Protein AF-A0A1I1VJD4-F1 (afdb_monomer)

Secondary structure (DSSP, 8-state):
----S-EEEE-SS-EEEE-S--TT-PPPP-S--S-SS--SHHHHHHHHHHTT-BTTSTT--GGG-SS-SSB-SHHHHHHHHHH----HHHHHHHHHHHHHHHHTT-

Mean predicted aligned error: 11.39 Å

Solvent-accessible surface area (backbone atoms only — not comparable to full-atom values): 6513 Å² total; per-residue (Å²): 132,90,87,87,92,70,56,73,53,78,78,88,83,54,79,43,82,49,88,72,75,52,103,78,59,57,58,76,53,46,46,44,65,80,66,79,83,59,46,42,72,67,20,53,53,53,45,60,68,22,52,77,27,32,74,92,41,89,60,45,49,52,37,52,27,60,79,66,81,49,56,22,43,72,72,19,52,54,47,41,59,71,68,34,70,52,58,71,73,59,42,53,52,52,54,50,50,55,56,56,61,59,66,70,76,114

InterPro domains:
  IPR036439 Dockerin domain superfamily [G3DSA:1.10.1330.10] (35-90)
  IPR036439 Dockerin domain superfamily [SSF63446] (34-82)

Sequence (106 aa):
MHWNDGWQVYLGTTWYEVTGTDPGTDPAPTADLDGNGQVNGKDAIEFLRTFGTKRGQLHYNPKADFDADGVIWKPDLIAFVKAGHFGAGLNAVLQKAIAEIDQCAG

Nearest PDB structures (foldseek):
  4u3s-assembly1_B  TM=7.449E-01  e=1.823E-02  Acetivibrio cellulolyticus
  4wi0-assembly1_B  TM=7.552E-01  e=2.366E-02  Acetivibrio cellulolyticus
  4fl4-assembly4_L  TM=7.961E-01  e=2.321E-01  Acetivibrio thermocellus
  6kge-assembly2_B  TM=6.146E-01  e=1.675E-01  Clostridium acetobutylicum ATCC 824
  5g5d-assembly2_B  TM=7.581E-01  e=5.787E-01  Acetivibrio thermocellus ATCC 27405

Structure (mmCIF, N/CA/C/O backbone):
data_AF-A0A1I1VJD4-F1
#
_entry.id   AF-A0A1I1VJD4-F1
#
loop_
_atom_site.group_PDB
_atom_site.id
_atom_site.type_symbol
_atom_site.label_atom_id
_atom_site.label_alt_id
_atom_site.label_comp_id
_atom_site.label_asym_id
_atom_site.label_entity_id
_atom_site.label_seq_id
_atom_site.pdbx_PDB_ins_code
_atom_site.Cartn_x
_atom_site.Cartn_y
_atom_site.Cartn_z
_atom_site.occupancy
_atom_site.B_iso_or_equiv
_atom_site.auth_seq_id
_atom_site.auth_comp_id
_atom_site.auth_asym_id
_atom_site.auth_atom_id
_atom_site.pdbx_PDB_model_num
ATOM 1 N N . MET A 1 1 ? -6.691 -33.148 16.460 1.00 31.92 1 MET A N 1
ATOM 2 C CA . MET A 1 1 ? -5.225 -32.958 16.426 1.00 31.92 1 MET A CA 1
ATOM 3 C C . MET A 1 1 ? -4.908 -32.269 15.111 1.00 31.92 1 MET A C 1
ATOM 5 O O . MET A 1 1 ? -5.326 -32.804 14.102 1.00 31.92 1 MET A O 1
ATOM 9 N N . HIS A 1 2 ? -4.301 -31.080 15.203 1.00 33.56 2 HIS A N 1
ATOM 10 C CA . HIS A 1 2 ? -3.830 -30.146 14.161 1.00 33.56 2 HIS A CA 1
ATOM 11 C C . HIS A 1 2 ? -4.695 -29.915 12.903 1.00 33.56 2 HIS A C 1
ATOM 13 O O . HIS A 1 2 ? -4.995 -30.811 12.124 1.00 33.56 2 HIS A O 1
ATOM 19 N N . TRP A 1 3 ? -5.072 -28.644 12.784 1.00 57.62 3 TRP A N 1
ATOM 20 C CA . TRP A 1 3 ? -5.886 -27.978 11.775 1.00 57.62 3 TRP A CA 1
ATOM 21 C C . TRP A 1 3 ? -5.040 -27.577 10.569 1.00 57.62 3 TRP A C 1
ATOM 23 O O . TRP A 1 3 ? -3.864 -27.316 10.783 1.00 57.62 3 TRP A O 1
ATOM 33 N N . ASN A 1 4 ? -5.654 -27.498 9.379 1.00 41.78 4 ASN A N 1
ATOM 34 C CA . ASN A 1 4 ? -5.232 -26.647 8.258 1.00 41.78 4 ASN A CA 1
ATOM 35 C C . ASN A 1 4 ? -6.429 -26.405 7.291 1.00 41.78 4 ASN A C 1
ATOM 37 O O . ASN A 1 4 ? -6.801 -27.271 6.503 1.00 41.78 4 ASN A O 1
ATOM 41 N N . ASP A 1 5 ? -7.031 -25.218 7.432 1.00 45.12 5 ASP A N 1
ATOM 42 C CA . ASP A 1 5 ? -7.311 -24.259 6.343 1.00 45.12 5 ASP A CA 1
ATOM 43 C C . ASP A 1 5 ? -8.523 -24.415 5.401 1.00 45.12 5 ASP A C 1
ATOM 45 O O . ASP A 1 5 ? -8.436 -24.065 4.224 1.00 45.12 5 ASP A O 1
ATOM 49 N N . GLY A 1 6 ? -9.706 -24.812 5.885 1.00 48.47 6 GLY A N 1
ATOM 50 C CA . GLY A 1 6 ? -10.915 -24.626 5.066 1.00 48.47 6 GLY A CA 1
ATOM 51 C C . GLY A 1 6 ? -12.254 -24.846 5.763 1.00 48.47 6 GLY A C 1
ATOM 52 O O . GLY A 1 6 ? -12.427 -25.797 6.524 1.00 48.47 6 GLY A O 1
ATOM 53 N N . TRP A 1 7 ? -13.229 -23.980 5.461 1.00 59.75 7 TRP A N 1
ATOM 54 C CA . TRP A 1 7 ? -14.637 -24.195 5.802 1.00 59.75 7 TRP A CA 1
ATOM 55 C C . TRP A 1 7 ? -15.272 -25.152 4.783 1.00 59.75 7 TRP A C 1
ATOM 57 O O . TRP A 1 7 ? -15.157 -24.955 3.573 1.00 59.75 7 TRP A O 1
ATOM 67 N N . GLN A 1 8 ? -15.961 -26.189 5.263 1.00 56.06 8 GLN A N 1
ATOM 68 C CA . GLN A 1 8 ? -16.714 -27.124 4.423 1.00 56.06 8 GLN A CA 1
ATOM 69 C C . GLN A 1 8 ? -18.214 -26.899 4.620 1.00 56.06 8 GLN A C 1
ATOM 71 O O . GLN A 1 8 ? -18.699 -26.885 5.752 1.00 56.06 8 GLN A O 1
ATOM 76 N N . VAL A 1 9 ? -18.957 -26.750 3.522 1.00 57.88 9 VAL A N 1
ATOM 77 C CA . VAL A 1 9 ? -20.427 -26.684 3.548 1.00 57.88 9 VAL A CA 1
ATOM 78 C C . VAL A 1 9 ? -21.003 -27.937 2.894 1.00 57.88 9 VAL A C 1
ATOM 80 O O . VAL A 1 9 ? -20.566 -28.353 1.820 1.00 57.88 9 VAL A O 1
ATOM 83 N N . TYR A 1 10 ? -22.000 -28.532 3.552 1.00 53.84 10 TYR A N 1
ATOM 84 C CA . TYR A 1 10 ? -22.703 -29.722 3.084 1.00 53.84 10 TYR A CA 1
ATOM 85 C C . TYR A 1 10 ? -24.061 -29.346 2.489 1.00 53.84 10 TYR A C 1
ATOM 87 O O . TYR A 1 10 ? -24.959 -28.916 3.211 1.00 53.84 10 TYR A O 1
ATOM 95 N N . LEU A 1 11 ? -24.228 -29.543 1.178 1.00 59.06 11 LEU A N 1
ATOM 96 C CA . LEU A 1 11 ? -25.500 -29.328 0.468 1.00 59.06 11 LEU A CA 1
ATOM 97 C C . LEU A 1 11 ? -26.175 -30.659 0.095 1.00 59.06 11 LEU A C 1
ATOM 99 O O . LEU A 1 11 ? -26.735 -30.817 -0.986 1.00 59.06 11 LEU A O 1
ATOM 103 N N . GLY A 1 12 ? -26.103 -31.645 0.990 1.00 58.97 12 GLY A N 1
ATOM 104 C CA . GLY A 1 12 ? -26.858 -32.897 0.894 1.00 58.97 12 GLY A CA 1
ATOM 105 C C . GLY A 1 12 ? -26.173 -34.036 0.131 1.00 58.97 12 GLY A C 1
ATOM 106 O O . GLY A 1 12 ? -26.216 -35.164 0.605 1.00 58.97 12 GLY A O 1
ATOM 107 N N . THR A 1 13 ? -25.514 -33.800 -1.007 1.00 53.22 13 THR A N 1
ATOM 108 C CA . THR A 1 13 ? -24.887 -34.901 -1.784 1.00 53.22 13 THR A CA 1
ATOM 109 C C . THR A 1 13 ? -23.388 -34.767 -1.998 1.00 53.22 13 THR A C 1
ATOM 111 O O . THR A 1 13 ? -22.732 -35.757 -2.313 1.00 53.22 13 THR A O 1
ATOM 114 N N . THR A 1 14 ? -22.824 -33.579 -1.810 1.00 54.56 14 THR A N 1
ATOM 115 C CA . THR A 1 14 ? -21.401 -33.317 -2.038 1.00 54.56 14 THR A CA 1
ATOM 116 C C . THR A 1 14 ? -20.870 -32.307 -1.033 1.00 54.56 14 THR A C 1
ATOM 118 O O . THR A 1 14 ? -21.576 -31.385 -0.617 1.00 54.56 14 THR A O 1
ATOM 121 N N . TRP A 1 15 ? -19.612 -32.504 -0.651 1.00 51.91 15 TRP A N 1
ATOM 122 C CA . TRP A 1 15 ? -18.831 -31.543 0.114 1.00 51.91 15 TRP A CA 1
ATOM 123 C C . TRP A 1 15 ? -18.173 -30.570 -0.854 1.00 51.91 15 TRP A C 1
ATOM 125 O O . TRP A 1 15 ? -17.567 -30.997 -1.836 1.00 51.91 15 TRP A O 1
ATOM 135 N N . TYR A 1 16 ? -18.306 -29.277 -0.577 1.00 54.12 16 TYR A N 1
ATOM 136 C CA . TYR A 1 16 ? -17.591 -28.235 -1.301 1.00 54.12 16 TYR A CA 1
ATOM 137 C C . TYR A 1 16 ? -16.480 -27.701 -0.404 1.00 54.12 16 TYR A C 1
ATOM 139 O O . TYR A 1 16 ? -16.734 -27.330 0.746 1.00 54.12 16 TYR A O 1
ATOM 147 N N . GLU A 1 17 ? -15.261 -27.659 -0.933 1.00 49.59 17 GLU A N 1
ATOM 148 C CA . GLU A 1 17 ? -14.192 -26.869 -0.336 1.00 49.59 17 GLU A CA 1
ATOM 149 C C . GLU A 1 17 ? -14.513 -25.397 -0.599 1.00 49.59 17 GLU A C 1
ATOM 151 O O . GLU A 1 17 ? -14.502 -24.939 -1.743 1.00 49.59 17 GLU A O 1
ATOM 156 N N . VAL A 1 18 ? -14.862 -24.655 0.456 1.00 51.81 18 VAL A N 1
ATOM 157 C CA . VAL A 1 18 ? -15.045 -23.206 0.362 1.00 51.81 18 VAL A CA 1
ATOM 158 C C . VAL A 1 18 ? -13.664 -22.575 0.457 1.00 51.81 18 VAL A C 1
ATOM 160 O O . VAL A 1 18 ? -13.242 -22.090 1.505 1.00 51.81 18 VAL A O 1
ATOM 163 N N . THR A 1 19 ? -12.922 -22.603 -0.646 1.00 50.19 19 THR A N 1
ATOM 164 C CA . THR A 1 19 ? -11.701 -21.809 -0.763 1.00 50.19 19 THR A CA 1
ATOM 165 C C . THR A 1 19 ? -12.102 -20.357 -1.019 1.00 50.19 19 THR A C 1
ATOM 167 O O . THR A 1 19 ? -12.229 -19.935 -2.167 1.00 50.19 19 THR A O 1
ATOM 170 N N . GLY A 1 20 ? -12.332 -19.597 0.053 1.00 46.00 20 GLY A N 1
ATOM 171 C CA . GLY A 1 20 ? -12.187 -18.140 -0.010 1.00 46.00 20 GLY A CA 1
ATOM 172 C C . GLY A 1 20 ? -13.433 -17.275 0.147 1.00 46.00 20 GLY A C 1
ATOM 173 O O . GLY A 1 20 ? -13.546 -16.283 -0.560 1.00 46.00 20 GLY A O 1
ATOM 174 N N . THR A 1 21 ? -14.313 -17.562 1.105 1.00 47.00 21 THR A N 1
ATOM 175 C CA . THR A 1 21 ? -15.124 -16.485 1.702 1.00 47.00 21 THR A CA 1
ATOM 176 C C . THR A 1 21 ? -15.250 -16.699 3.205 1.00 47.00 21 THR A C 1
ATOM 178 O O . THR A 1 21 ? -16.298 -17.105 3.709 1.00 47.00 21 THR A O 1
ATOM 181 N N . ASP A 1 22 ? -14.152 -16.454 3.919 1.00 50.81 22 ASP A N 1
ATOM 182 C CA . ASP A 1 22 ? -14.252 -15.982 5.298 1.00 50.81 22 ASP A CA 1
ATOM 183 C C . ASP A 1 22 ? -14.900 -14.583 5.210 1.00 50.81 22 ASP A C 1
ATOM 185 O O . ASP A 1 22 ? -14.536 -13.812 4.317 1.00 50.81 22 ASP A O 1
ATOM 189 N N . PRO A 1 23 ? -15.841 -14.186 6.079 1.00 47.16 23 PRO A N 1
ATOM 190 C CA . PRO A 1 23 ? -16.191 -12.771 6.231 1.00 47.16 23 PRO A CA 1
ATOM 191 C C . PRO A 1 23 ? -14.978 -11.848 6.523 1.00 47.16 23 PRO A C 1
ATOM 193 O O . PRO A 1 23 ? -15.162 -10.633 6.574 1.00 47.16 23 PRO A O 1
ATOM 196 N N . GLY A 1 24 ? -13.762 -12.399 6.677 1.00 50.28 24 GLY A N 1
ATOM 197 C CA . GLY A 1 24 ? -12.464 -11.715 6.665 1.00 50.28 24 GLY A CA 1
ATOM 198 C C . GLY A 1 24 ? -11.470 -12.069 5.535 1.00 50.28 24 GLY A C 1
ATOM 199 O O . GLY A 1 24 ? -10.305 -11.705 5.670 1.00 50.28 24 GLY A O 1
ATOM 200 N N . THR A 1 25 ? -11.844 -12.750 4.438 1.00 53.25 25 THR A N 1
ATOM 201 C CA . THR A 1 25 ? -10.921 -12.977 3.295 1.00 53.25 25 THR A CA 1
ATOM 202 C C . THR A 1 25 ? -10.899 -11.769 2.373 1.00 53.25 25 THR A C 1
ATOM 204 O O . THR A 1 25 ? -11.461 -11.764 1.276 1.00 53.25 25 THR A O 1
ATOM 207 N N . ASP A 1 26 ? -10.245 -10.733 2.867 1.00 57.38 26 ASP A N 1
ATOM 208 C CA . ASP A 1 26 ? -9.759 -9.623 2.075 1.00 57.38 26 ASP A CA 1
ATOM 209 C C . ASP A 1 26 ? -8.876 -10.164 0.922 1.00 57.38 26 ASP A C 1
ATOM 211 O O . ASP A 1 26 ? -8.114 -11.117 1.124 1.00 57.38 26 ASP A O 1
ATOM 215 N N . PRO A 1 27 ? -9.019 -9.659 -0.323 1.00 64.50 27 PRO A N 1
ATOM 216 C CA . PRO A 1 27 ? -8.176 -10.083 -1.438 1.00 64.50 27 PRO A CA 1
ATOM 217 C C . PRO A 1 27 ? -6.701 -9.951 -1.061 1.00 64.50 27 PRO A C 1
ATOM 219 O O . PRO A 1 27 ? -6.320 -8.954 -0.453 1.00 64.50 27 PRO A O 1
ATOM 222 N N . ALA A 1 28 ? -5.886 -10.938 -1.456 1.00 71.38 28 ALA A N 1
ATOM 223 C CA . ALA A 1 28 ? -4.456 -10.926 -1.168 1.00 71.38 28 ALA A CA 1
ATOM 224 C C . ALA A 1 28 ? -3.847 -9.566 -1.557 1.00 71.38 28 ALA A C 1
ATOM 226 O O . ALA A 1 28 ? -4.128 -9.077 -2.664 1.00 71.38 28 ALA A O 1
ATOM 227 N N . PRO A 1 29 ? -3.049 -8.949 -0.669 1.00 77.25 29 PRO A N 1
ATOM 228 C CA . PRO A 1 29 ? -2.498 -7.633 -0.925 1.00 77.25 29 PRO A CA 1
ATOM 229 C C . PRO A 1 29 ? -1.646 -7.649 -2.191 1.00 77.25 29 PRO A C 1
ATOM 231 O O . PRO A 1 29 ? -0.928 -8.609 -2.484 1.00 77.25 29 PRO A O 1
ATOM 234 N N . THR A 1 30 ? -1.761 -6.583 -2.976 1.00 84.94 30 THR A N 1
ATOM 235 C CA . THR A 1 30 ? -1.095 -6.453 -4.274 1.00 84.94 30 THR A CA 1
ATOM 236 C C . THR A 1 30 ? -0.585 -5.034 -4.451 1.00 84.94 30 THR A C 1
ATOM 238 O O . THR A 1 30 ? -1.241 -4.074 -4.058 1.00 84.94 30 THR A O 1
ATOM 241 N N . ALA A 1 31 ? 0.590 -4.893 -5.062 1.00 87.06 31 ALA A N 1
ATOM 242 C CA . ALA A 1 31 ? 1.120 -3.582 -5.423 1.00 87.06 31 ALA A CA 1
ATOM 243 C C . ALA A 1 31 ? 0.475 -3.012 -6.704 1.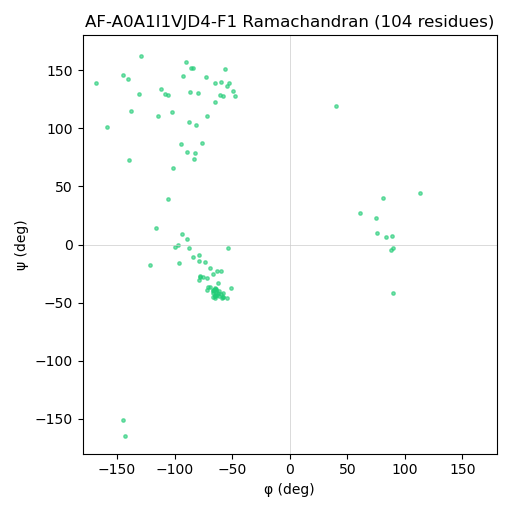00 87.06 31 ALA A C 1
ATOM 245 O O . ALA A 1 31 ? 0.618 -1.823 -6.958 1.00 87.06 31 ALA A O 1
ATOM 246 N N . ASP A 1 32 ? -0.234 -3.839 -7.485 1.00 89.06 32 ASP A N 1
ATOM 247 C CA . ASP A 1 32 ? -1.107 -3.424 -8.597 1.00 89.06 32 ASP A CA 1
ATOM 248 C C . ASP A 1 32 ? -2.515 -3.162 -8.042 1.00 89.06 32 ASP A C 1
ATOM 250 O O . ASP A 1 32 ? -3.391 -4.035 -8.040 1.00 89.06 32 ASP A O 1
ATOM 254 N N . LEU A 1 33 ? -2.684 -1.987 -7.441 1.00 89.19 33 LEU A N 1
ATOM 255 C CA . LEU A 1 33 ? -3.893 -1.603 -6.720 1.00 89.19 33 LEU A CA 1
ATOM 256 C C . LEU A 1 33 ? -5.008 -1.169 -7.666 1.00 89.19 33 LEU A C 1
ATOM 258 O O . LEU A 1 33 ? -6.181 -1.392 -7.347 1.00 89.19 33 LEU A O 1
ATOM 262 N N . ASP A 1 34 ? -4.662 -0.590 -8.819 1.00 88.25 34 ASP A N 1
ATOM 263 C CA . ASP A 1 34 ? -5.647 -0.209 -9.834 1.00 88.25 34 ASP A CA 1
ATOM 264 C C . ASP A 1 34 ? -6.037 -1.378 -10.768 1.00 88.25 34 ASP A C 1
ATOM 266 O O . ASP A 1 34 ? -7.048 -1.295 -11.471 1.00 88.25 34 ASP A O 1
ATOM 270 N N . GLY A 1 35 ? -5.303 -2.497 -10.704 1.00 87.88 35 GLY A N 1
ATOM 271 C CA . GLY A 1 35 ? -5.602 -3.748 -11.400 1.00 87.88 35 GLY A CA 1
ATOM 272 C C . GLY A 1 35 ? -5.290 -3.705 -12.894 1.00 87.88 35 GLY A C 1
ATOM 273 O O . GLY A 1 35 ? -5.901 -4.451 -13.666 1.00 87.88 35 GLY A O 1
ATOM 274 N N . ASN A 1 36 ? -4.398 -2.811 -13.322 1.00 87.00 36 ASN A N 1
ATOM 275 C CA . ASN A 1 36 ? -4.044 -2.631 -14.728 1.00 87.00 36 ASN A CA 1
ATOM 276 C C . ASN A 1 36 ? -2.909 -3.569 -15.198 1.00 87.00 36 ASN A C 1
ATOM 278 O O . ASN A 1 36 ? -2.561 -3.565 -16.384 1.00 87.00 36 ASN A O 1
ATOM 282 N N . GLY A 1 37 ? -2.340 -4.374 -14.295 1.00 86.5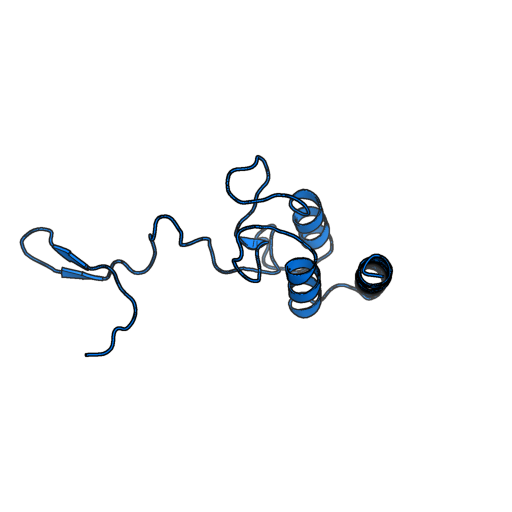0 37 GLY A N 1
ATOM 283 C CA . GLY A 1 37 ? -1.235 -5.293 -14.563 1.00 86.50 37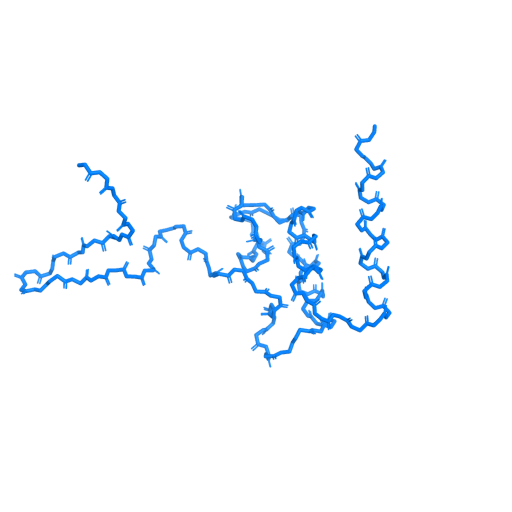 GLY A CA 1
ATOM 284 C C . GLY A 1 37 ? 0.155 -4.652 -14.505 1.00 86.50 37 GLY A C 1
ATOM 285 O O . GLY A 1 37 ? 1.140 -5.307 -14.855 1.00 86.50 37 GLY A O 1
ATOM 286 N N . GLN A 1 38 ? 0.269 -3.386 -14.102 1.00 86.44 38 GLN A N 1
ATOM 287 C CA . GLN A 1 38 ? 1.524 -2.649 -13.975 1.00 86.44 38 GLN A CA 1
ATOM 288 C C . GLN A 1 38 ? 1.588 -1.962 -12.620 1.00 86.44 38 GLN A C 1
ATOM 290 O O . GLN A 1 38 ? 0.721 -1.166 -12.301 1.00 86.44 38 GLN A O 1
ATOM 295 N N . VAL A 1 39 ? 2.692 -2.154 -11.900 1.00 86.62 39 VAL A N 1
ATOM 296 C CA . VAL A 1 39 ? 2.951 -1.411 -10.664 1.00 86.62 39 VAL A CA 1
ATOM 297 C C . VAL A 1 39 ? 3.655 -0.098 -10.992 1.00 86.62 39 VAL A C 1
ATOM 299 O O . VAL A 1 39 ? 4.837 -0.084 -11.345 1.00 86.62 39 VAL A O 1
ATOM 302 N N . ASN A 1 40 ? 2.933 1.016 -10.918 1.00 85.62 40 ASN A N 1
ATOM 303 C CA . ASN A 1 40 ? 3.437 2.341 -11.257 1.00 85.62 40 ASN A CA 1
ATOM 304 C C . ASN A 1 40 ? 2.884 3.448 -10.333 1.00 85.62 40 ASN A C 1
ATOM 306 O O . ASN A 1 40 ? 2.398 3.213 -9.230 1.00 85.62 40 ASN A O 1
ATOM 310 N N . GLY A 1 41 ? 3.036 4.710 -10.746 1.00 85.19 41 GLY A N 1
ATOM 311 C CA . GLY A 1 41 ? 2.600 5.856 -9.946 1.00 85.19 41 GLY A CA 1
ATOM 312 C C . GLY A 1 41 ? 1.091 5.922 -9.696 1.00 85.19 41 GLY A C 1
ATOM 313 O O . GLY A 1 41 ? 0.683 6.544 -8.719 1.00 85.19 41 GLY A O 1
ATOM 314 N N . LYS A 1 42 ? 0.262 5.285 -10.530 1.00 89.75 42 LYS A N 1
ATOM 315 C CA . LYS A 1 42 ? -1.184 5.188 -10.300 1.00 89.75 42 LYS A CA 1
ATOM 316 C C . LYS A 1 42 ? -1.498 4.340 -9.075 1.00 89.75 42 LYS A C 1
ATOM 318 O O . LYS A 1 42 ? -2.302 4.775 -8.258 1.00 89.75 42 LYS A O 1
ATOM 323 N N . ASP A 1 43 ? -0.795 3.227 -8.891 1.00 90.81 43 ASP A N 1
ATOM 324 C CA . ASP A 1 43 ? -0.937 2.397 -7.695 1.00 90.81 43 ASP A CA 1
ATOM 325 C C . ASP A 1 43 ? -0.502 3.146 -6.447 1.00 90.81 43 ASP A C 1
ATOM 327 O O . ASP A 1 43 ? -1.157 3.068 -5.417 1.00 90.81 43 ASP A O 1
ATOM 331 N N . ALA A 1 44 ? 0.563 3.948 -6.539 1.00 88.81 44 ALA A N 1
ATOM 332 C CA . ALA A 1 44 ? 0.989 4.772 -5.412 1.00 88.81 44 ALA A CA 1
ATOM 333 C C . ALA A 1 44 ? -0.055 5.840 -5.047 1.00 88.81 44 ALA A C 1
ATOM 335 O O . ALA A 1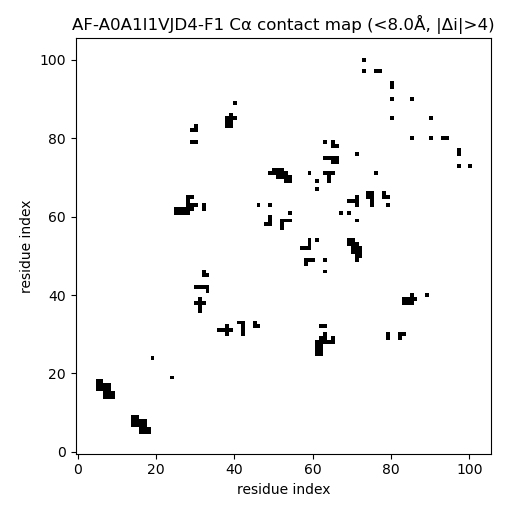 44 ? -0.278 6.100 -3.867 1.00 88.81 44 ALA A O 1
ATOM 336 N N . ILE A 1 45 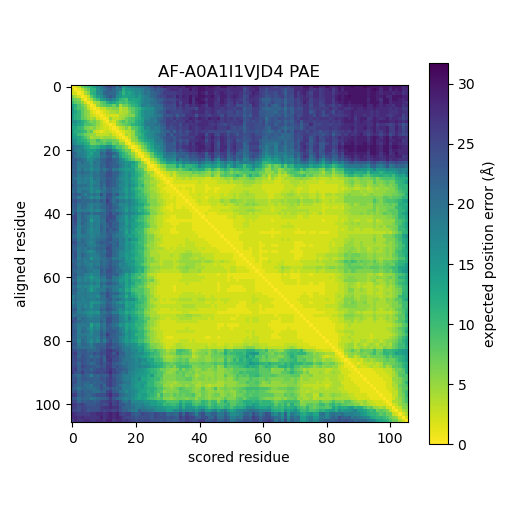? -0.726 6.446 -6.034 1.00 89.69 45 ILE A N 1
ATOM 337 C CA . ILE A 1 45 ? -1.846 7.363 -5.774 1.00 89.69 45 ILE A CA 1
ATOM 338 C C . ILE A 1 45 ? -3.003 6.615 -5.109 1.00 89.69 45 ILE A C 1
ATOM 340 O O . ILE A 1 45 ? -3.604 7.146 -4.177 1.00 89.69 45 ILE A O 1
ATOM 344 N N . GLU A 1 46 ? -3.307 5.400 -5.565 1.00 91.69 46 GLU A N 1
ATOM 345 C CA . GLU A 1 46 ? -4.378 4.589 -4.990 1.00 91.69 46 GLU A CA 1
ATOM 346 C C . GLU A 1 46 ? -4.065 4.186 -3.545 1.00 91.69 46 GLU A C 1
ATOM 348 O O . GLU A 1 46 ? -4.901 4.381 -2.667 1.00 91.69 46 GLU A O 1
ATOM 353 N N . PHE A 1 47 ? -2.829 3.772 -3.261 1.00 91.75 47 PHE A N 1
ATOM 354 C CA . PHE A 1 47 ? -2.357 3.497 -1.905 1.00 91.75 47 PHE A CA 1
ATOM 355 C C . PHE A 1 47 ? -2.483 4.726 -0.989 1.00 91.75 47 PHE A C 1
ATOM 357 O O . PHE A 1 47 ? -2.973 4.643 0.135 1.00 91.75 47 PHE A O 1
ATOM 364 N N . LEU A 1 48 ? -2.086 5.910 -1.465 1.00 90.38 48 LEU A N 1
ATOM 365 C CA . LEU A 1 48 ? -2.156 7.142 -0.670 1.00 90.38 48 LEU A CA 1
ATOM 366 C C . LEU A 1 48 ? -3.592 7.588 -0.363 1.00 90.38 48 LEU A C 1
ATOM 368 O O . LEU A 1 48 ? -3.808 8.277 0.631 1.00 90.38 48 LEU A O 1
ATOM 372 N N . ARG A 1 49 ? -4.577 7.207 -1.186 1.00 91.38 49 ARG A N 1
ATOM 373 C CA . ARG A 1 49 ? -5.999 7.481 -0.913 1.00 91.38 49 ARG A CA 1
ATOM 374 C C . ARG A 1 49 ? -6.550 6.632 0.225 1.00 91.38 49 ARG A C 1
ATOM 376 O O . ARG A 1 49 ? -7.485 7.063 0.896 1.00 91.38 49 ARG A O 1
ATOM 383 N N . THR A 1 50 ? -5.993 5.441 0.412 1.00 93.06 50 THR A N 1
ATOM 384 C CA . THR A 1 50 ? -6.426 4.473 1.422 1.00 93.06 50 THR A CA 1
ATOM 385 C C . THR A 1 50 ? -5.577 4.580 2.692 1.00 93.06 50 THR A C 1
ATOM 387 O O . THR A 1 50 ? -5.985 4.099 3.747 1.00 93.06 50 THR A O 1
ATOM 390 N N . PHE A 1 51 ? -4.416 5.236 2.623 1.00 91.56 51 PHE A N 1
ATOM 391 C CA . PHE A 1 51 ? -3.526 5.455 3.759 1.00 91.56 51 PHE A CA 1
ATOM 392 C C . PHE A 1 51 ? -4.228 6.197 4.900 1.00 91.56 51 PHE A C 1
ATOM 394 O O . PHE A 1 51 ? -4.818 7.262 4.713 1.00 91.56 51 PHE A O 1
ATOM 401 N N . GLY A 1 52 ? -4.161 5.638 6.104 1.00 91.75 52 GLY A N 1
ATOM 402 C CA . GLY A 1 52 ? -4.859 6.161 7.272 1.00 91.75 52 GLY A CA 1
ATOM 403 C C . GLY A 1 52 ? -6.266 5.628 7.488 1.00 91.75 52 GLY A C 1
ATOM 404 O O . GLY A 1 52 ? -6.885 5.969 8.499 1.00 91.75 52 GLY A O 1
ATOM 405 N N . THR A 1 53 ? -6.773 4.794 6.581 1.00 94.38 53 THR A N 1
ATOM 406 C CA . THR A 1 53 ? -8.078 4.154 6.748 1.00 94.38 53 THR A CA 1
ATOM 407 C C . THR A 1 53 ? -7.960 2.807 7.459 1.00 94.38 53 THR A C 1
ATOM 409 O O . THR A 1 53 ? -6.911 2.168 7.463 1.00 94.38 53 THR A O 1
ATOM 412 N N . LYS A 1 54 ? -9.060 2.365 8.069 1.00 93.19 54 LYS A N 1
ATOM 413 C CA . LYS A 1 54 ? -9.190 1.049 8.710 1.00 93.19 54 LYS A CA 1
ATOM 414 C C . LYS A 1 54 ? -10.441 0.320 8.244 1.00 93.19 54 LYS A C 1
ATOM 416 O O . LYS A 1 54 ? -11.385 0.957 7.766 1.00 93.19 54 LYS A O 1
ATOM 421 N N . ARG A 1 55 ? -10.486 -0.996 8.455 1.00 86.94 55 ARG A N 1
ATOM 422 C CA . ARG A 1 55 ? -11.612 -1.858 8.079 1.00 86.94 55 ARG A CA 1
ATOM 423 C C . ARG A 1 55 ? -12.950 -1.249 8.518 1.00 86.94 55 ARG A C 1
ATOM 425 O O . ARG A 1 55 ? -13.137 -0.853 9.670 1.00 86.94 55 ARG A O 1
ATOM 432 N N . GLY A 1 56 ? -13.879 -1.151 7.567 1.00 87.06 56 GLY A N 1
ATOM 433 C CA . GLY A 1 56 ? -15.200 -0.543 7.756 1.00 87.06 56 GLY A CA 1
ATOM 434 C C . GLY A 1 56 ? -15.275 0.970 7.509 1.00 87.06 56 GLY A C 1
ATOM 435 O O . GLY A 1 56 ? -16.372 1.525 7.543 1.00 87.06 56 GLY A O 1
ATOM 436 N N . GLN A 1 57 ? -14.157 1.653 7.241 1.00 88.44 57 GLN A N 1
ATOM 437 C CA . GLN A 1 57 ? -14.174 3.054 6.815 1.00 88.44 57 GLN A CA 1
ATOM 438 C C . GLN A 1 57 ? -14.352 3.198 5.304 1.00 88.44 57 GLN A C 1
ATOM 440 O O . GLN A 1 57 ? -13.935 2.355 4.509 1.00 88.44 57 GLN A O 1
ATOM 445 N N . LEU A 1 58 ? -14.952 4.322 4.910 1.00 84.62 58 LEU A N 1
ATOM 446 C CA . LEU A 1 58 ? -15.016 4.735 3.516 1.00 84.62 58 LEU A CA 1
ATOM 447 C C . LEU A 1 58 ? -13.584 4.912 2.983 1.00 84.62 58 LEU A C 1
ATOM 449 O O . LEU A 1 58 ? -12.787 5.610 3.606 1.00 84.62 58 LEU A O 1
ATOM 453 N N . HIS A 1 59 ? -13.294 4.283 1.842 1.00 86.75 59 HIS A N 1
ATOM 454 C CA . HIS A 1 59 ? -11.969 4.191 1.207 1.00 86.75 59 HIS A CA 1
ATOM 455 C C . HIS A 1 59 ? -10.973 3.209 1.839 1.00 86.75 59 HIS A C 1
ATOM 457 O O . HIS A 1 59 ? -9.822 3.189 1.417 1.00 86.75 59 HIS A O 1
ATOM 463 N N . TYR A 1 60 ? -11.387 2.353 2.777 1.00 90.12 60 TYR A N 1
ATOM 464 C CA . TYR A 1 60 ? -10.569 1.184 3.096 1.00 90.12 60 TYR A CA 1
ATOM 465 C C . TYR A 1 60 ? -10.511 0.251 1.884 1.00 90.12 60 TYR A C 1
ATOM 467 O O . TYR A 1 60 ? -11.549 -0.183 1.378 1.00 90.12 60 TYR A O 1
ATOM 475 N N . ASN A 1 61 ? -9.295 -0.036 1.418 1.00 89.31 61 ASN A N 1
ATOM 476 C CA . ASN A 1 61 ? -9.047 -1.013 0.369 1.00 89.31 61 ASN A CA 1
ATOM 477 C C . ASN A 1 61 ? -8.244 -2.175 0.956 1.00 89.31 61 ASN A C 1
ATOM 479 O O . ASN A 1 61 ? -7.054 -2.005 1.218 1.0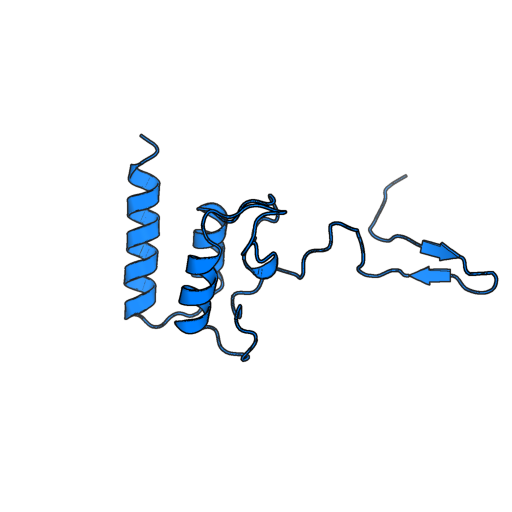0 89.31 61 ASN A O 1
ATOM 483 N N . PRO A 1 62 ? -8.844 -3.360 1.098 1.00 89.31 62 PRO A N 1
ATOM 484 C CA . PRO A 1 62 ? -8.148 -4.506 1.667 1.00 89.31 62 PRO A CA 1
ATOM 485 C C . PRO A 1 62 ? -6.894 -4.938 0.899 1.00 89.31 62 PRO A C 1
ATOM 487 O O . PRO A 1 62 ? -5.991 -5.527 1.473 1.00 89.31 62 PRO A O 1
ATOM 490 N N . LYS A 1 63 ? -6.780 -4.594 -0.389 1.00 89.31 63 LYS A N 1
ATOM 491 C CA . LYS A 1 63 ? -5.569 -4.880 -1.175 1.00 89.31 63 LYS A CA 1
ATOM 492 C C . LYS A 1 63 ? -4.350 -4.059 -0.743 1.00 89.31 63 LYS A C 1
ATOM 494 O O . LYS A 1 6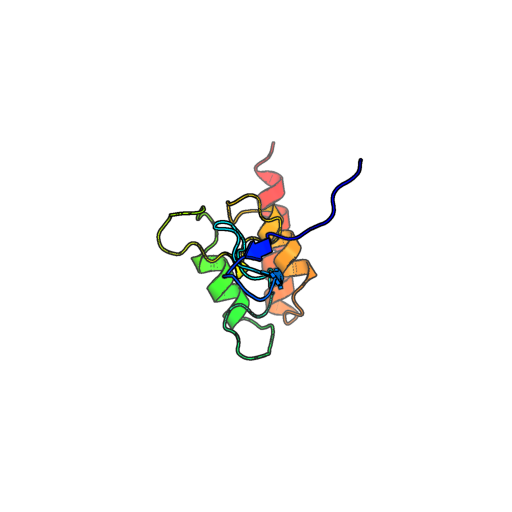3 ? -3.231 -4.415 -1.103 1.00 89.31 63 LYS A O 1
ATOM 499 N N . ALA A 1 64 ? -4.582 -2.939 -0.059 1.00 90.69 64 ALA A N 1
ATOM 500 C CA . ALA A 1 64 ? -3.551 -2.038 0.442 1.00 90.69 64 ALA A CA 1
ATOM 501 C C . ALA A 1 64 ? -3.203 -2.301 1.919 1.00 90.69 64 ALA A C 1
ATOM 503 O O . ALA A 1 64 ? -2.328 -1.624 2.445 1.00 90.69 64 ALA A O 1
ATOM 504 N N . ASP A 1 65 ? -3.864 -3.269 2.557 1.00 92.31 65 ASP A N 1
ATOM 505 C CA . ASP A 1 65 ? -3.575 -3.773 3.902 1.00 92.31 65 ASP A CA 1
ATOM 506 C C . ASP A 1 65 ? -2.658 -5.003 3.764 1.00 92.31 65 ASP A C 1
ATOM 508 O O . ASP A 1 65 ? -3.099 -6.136 3.563 1.00 92.31 65 ASP A O 1
ATOM 512 N N . PHE A 1 66 ? -1.354 -4.745 3.702 1.00 87.00 66 PHE A N 1
ATOM 513 C CA . PHE A 1 66 ? -0.325 -5.725 3.365 1.00 87.00 66 PHE A CA 1
ATOM 514 C C . PHE A 1 66 ? 0.018 -6.665 4.518 1.00 87.00 66 PHE A C 1
ATOM 516 O O . PHE A 1 66 ? 0.480 -7.778 4.250 1.00 87.00 66 PHE A O 1
ATOM 523 N N . ASP A 1 67 ? -0.161 -6.237 5.767 1.00 87.00 67 ASP A N 1
ATOM 524 C CA . ASP A 1 67 ? 0.027 -7.097 6.940 1.00 87.00 67 ASP A CA 1
ATOM 525 C C . ASP A 1 67 ? -1.288 -7.662 7.508 1.00 87.00 67 ASP A C 1
ATOM 527 O O . ASP A 1 67 ? -1.248 -8.530 8.387 1.00 87.00 67 ASP A O 1
ATOM 531 N N . ALA A 1 68 ? -2.424 -7.275 6.915 1.00 87.81 68 ALA A N 1
ATOM 532 C CA . ALA A 1 68 ? -3.773 -7.727 7.237 1.00 87.81 68 ALA A CA 1
ATOM 533 C C . ALA A 1 68 ? -4.202 -7.403 8.681 1.00 87.81 68 ALA A C 1
ATOM 535 O O . ALA A 1 68 ? -5.044 -8.111 9.254 1.00 87.81 68 ALA A O 1
ATOM 536 N N . ASP A 1 69 ? -3.648 -6.341 9.278 1.00 86.12 69 ASP A N 1
ATOM 537 C CA . ASP A 1 69 ? -3.982 -5.905 10.638 1.00 86.12 69 ASP A CA 1
ATOM 538 C C . ASP A 1 69 ? -5.312 -5.123 10.718 1.00 86.12 69 ASP A C 1
ATOM 540 O O . ASP A 1 69 ? -5.860 -4.894 11.807 1.00 86.12 69 ASP A O 1
ATOM 544 N N . GLY A 1 70 ? -5.893 -4.787 9.561 1.00 88.94 70 GLY A N 1
ATOM 545 C CA . GLY A 1 70 ? -7.139 -4.042 9.432 1.00 88.94 70 GLY A CA 1
ATOM 546 C C . GLY A 1 70 ? -6.954 -2.524 9.386 1.00 88.94 70 GLY A C 1
ATOM 547 O O . GLY A 1 70 ? -7.965 -1.810 9.437 1.00 88.94 70 GLY A O 1
ATOM 548 N N . VAL A 1 71 ? -5.724 -2.010 9.318 1.00 92.12 71 VAL A N 1
ATOM 549 C CA . VAL A 1 71 ? -5.366 -0.588 9.332 1.00 92.12 71 VAL A CA 1
ATOM 550 C C . VAL A 1 71 ? -4.265 -0.310 8.311 1.00 92.12 71 VAL A C 1
ATOM 552 O O . VAL A 1 71 ? -3.118 -0.672 8.493 1.00 92.12 71 VAL A O 1
ATOM 555 N N . ILE A 1 72 ? -4.569 0.483 7.286 1.00 92.31 72 ILE A N 1
ATOM 556 C CA . ILE A 1 72 ? -3.582 0.825 6.256 1.00 92.31 72 ILE A CA 1
ATOM 557 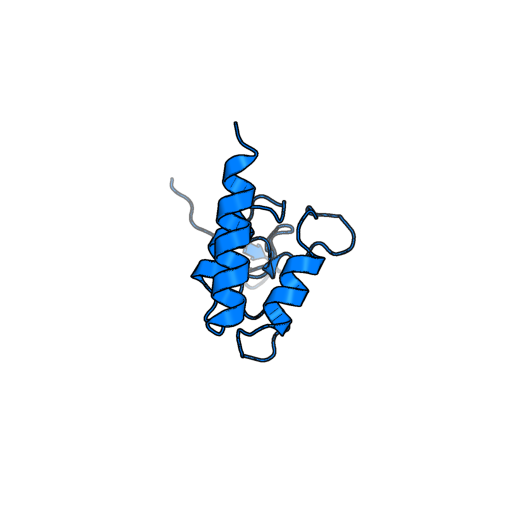C C . ILE A 1 72 ? -2.690 1.956 6.774 1.00 92.31 72 ILE A C 1
ATOM 559 O O . ILE A 1 72 ? -3.099 3.124 6.796 1.00 92.31 72 ILE A O 1
ATOM 563 N N . TRP A 1 73 ? -1.471 1.630 7.199 1.00 92.06 73 TRP A N 1
ATOM 564 C CA . TRP A 1 73 ? -0.532 2.581 7.792 1.00 92.06 73 TRP A CA 1
ATOM 565 C C . TRP A 1 73 ? 0.933 2.276 7.414 1.00 92.06 73 TRP A C 1
ATOM 567 O O . TRP A 1 73 ? 1.255 1.837 6.311 1.00 92.06 73 TRP A O 1
ATOM 577 N N . LYS A 1 74 ? 1.876 2.632 8.295 1.00 90.31 74 LYS A N 1
ATOM 578 C CA . LYS A 1 74 ? 3.328 2.547 8.057 1.00 90.31 74 LYS A CA 1
ATOM 579 C C . LYS A 1 74 ? 3.807 1.149 7.634 1.00 90.31 74 LYS A C 1
ATOM 581 O O . LYS A 1 74 ? 4.611 1.105 6.698 1.00 90.31 74 LYS A O 1
ATOM 586 N N . PRO A 1 75 ? 3.392 0.044 8.290 1.00 90.62 75 PRO A N 1
ATOM 587 C CA . PRO A 1 75 ? 3.832 -1.292 7.889 1.00 90.62 75 PRO A CA 1
ATOM 588 C C . PRO A 1 75 ? 3.459 -1.591 6.435 1.00 90.62 75 PRO A C 1
ATOM 590 O O . PRO A 1 75 ? 4.311 -2.038 5.661 1.00 90.62 75 PRO A O 1
ATOM 593 N N . ASP A 1 76 ? 2.247 -1.209 6.033 1.00 91.62 76 ASP A N 1
ATOM 594 C CA . ASP A 1 76 ? 1.747 -1.391 4.674 1.00 91.62 76 ASP A CA 1
ATOM 595 C C . ASP A 1 76 ? 2.499 -0.552 3.662 1.00 91.62 76 ASP A C 1
ATOM 597 O O . ASP A 1 76 ? 2.828 -1.042 2.589 1.00 91.62 76 ASP A O 1
ATOM 601 N N . LEU A 1 77 ? 2.841 0.695 4.001 1.00 89.94 77 LEU A N 1
ATOM 602 C CA . LEU A 1 77 ? 3.621 1.551 3.106 1.00 89.94 77 LEU A CA 1
ATOM 603 C C . LEU A 1 77 ? 4.999 0.943 2.833 1.00 89.94 77 LEU A C 1
ATOM 605 O O . LEU A 1 77 ? 5.468 0.944 1.695 1.00 89.94 77 LEU A O 1
ATOM 609 N N . ILE A 1 78 ? 5.650 0.398 3.861 1.00 88.56 78 ILE A N 1
ATOM 610 C CA . ILE A 1 78 ? 6.945 -0.272 3.708 1.00 88.56 78 ILE A CA 1
ATOM 611 C C . ILE A 1 78 ? 6.791 -1.527 2.843 1.00 88.56 78 ILE A C 1
ATOM 613 O O . ILE A 1 78 ? 7.623 -1.768 1.964 1.00 88.56 78 ILE A O 1
ATOM 617 N N . ALA A 1 79 ? 5.752 -2.328 3.079 1.00 89.00 79 ALA A N 1
ATOM 618 C CA . ALA A 1 79 ? 5.477 -3.532 2.302 1.00 89.00 79 ALA A CA 1
ATOM 619 C C . ALA A 1 79 ? 5.147 -3.206 0.836 1.00 89.00 79 ALA A C 1
ATOM 621 O O . ALA A 1 79 ? 5.738 -3.800 -0.064 1.00 89.00 79 ALA A O 1
ATOM 622 N N . PHE A 1 80 ? 4.311 -2.198 0.591 1.00 89.38 80 PHE A N 1
ATOM 623 C CA . PHE A 1 80 ? 3.958 -1.685 -0.729 1.00 89.38 80 PHE A CA 1
ATOM 624 C C . PHE A 1 80 ? 5.193 -1.207 -1.50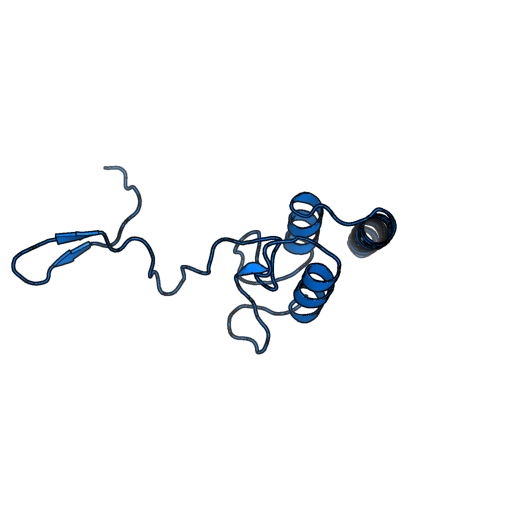0 1.00 89.38 80 PHE A C 1
ATOM 626 O O . PHE A 1 80 ? 5.392 -1.588 -2.653 1.00 89.38 80 PHE A O 1
ATOM 633 N N . VAL A 1 81 ? 6.082 -0.443 -0.854 1.00 87.25 81 VAL A N 1
ATOM 634 C CA . VAL A 1 81 ? 7.342 0.019 -1.463 1.00 87.25 81 VAL A CA 1
ATOM 635 C C . VAL A 1 81 ? 8.282 -1.140 -1.789 1.00 87.25 81 VAL A C 1
ATOM 637 O O . VAL A 1 81 ? 8.943 -1.107 -2.823 1.00 87.25 81 VAL A O 1
ATOM 640 N N . LYS A 1 82 ? 8.343 -2.171 -0.939 1.00 84.81 82 LYS A N 1
ATOM 641 C CA . LYS A 1 82 ? 9.145 -3.379 -1.200 1.00 84.81 82 LYS A CA 1
ATOM 642 C C . LYS A 1 82 ? 8.564 -4.243 -2.318 1.00 84.81 82 LYS A C 1
ATOM 644 O O . LYS A 1 82 ? 9.329 -4.849 -3.062 1.00 84.81 82 LYS A O 1
ATOM 649 N N . ALA A 1 83 ? 7.240 -4.331 -2.405 1.00 83.00 83 ALA A N 1
ATOM 650 C CA . ALA A 1 83 ? 6.539 -5.128 -3.403 1.00 83.00 83 ALA A CA 1
ATOM 651 C C . ALA A 1 83 ? 6.496 -4.440 -4.776 1.00 83.00 83 ALA A C 1
ATOM 653 O O . ALA A 1 83 ? 6.429 -5.114 -5.803 1.00 83.00 83 ALA A O 1
ATOM 654 N N . GLY A 1 84 ? 6.525 -3.106 -4.809 1.00 77.62 84 GLY A N 1
ATOM 655 C CA . GLY A 1 84 ? 6.405 -2.341 -6.040 1.00 77.62 84 GLY A CA 1
ATOM 656 C C . GLY A 1 84 ? 7.730 -1.982 -6.706 1.00 77.62 84 GLY A C 1
ATOM 657 O O . GLY A 1 84 ? 8.735 -1.679 -6.071 1.00 77.62 84 GLY A O 1
ATOM 658 N N . HIS A 1 85 ? 7.719 -1.978 -8.038 1.00 73.75 85 HIS A N 1
ATOM 659 C CA . HIS A 1 85 ? 8.860 -1.600 -8.873 1.00 73.75 85 HIS A CA 1
ATOM 660 C C . HIS A 1 85 ? 8.667 -0.170 -9.391 1.00 73.75 85 HIS A C 1
ATOM 662 O O . HIS A 1 85 ? 8.473 0.073 -10.582 1.00 73.75 85 HIS A O 1
ATOM 668 N N . PHE A 1 86 ? 8.681 0.796 -8.473 1.00 78.69 86 PHE A N 1
ATOM 669 C CA . PHE A 1 86 ? 8.460 2.198 -8.816 1.00 78.69 86 PHE A CA 1
ATOM 670 C C . PHE A 1 86 ? 9.663 2.796 -9.555 1.00 78.69 86 PHE A C 1
ATOM 672 O O . PHE A 1 86 ? 10.821 2.514 -9.243 1.00 78.69 86 PHE A O 1
ATOM 679 N N . GLY A 1 87 ? 9.395 3.688 -10.513 1.00 74.62 87 GLY A N 1
ATOM 680 C CA . GLY A 1 87 ? 10.446 4.473 -11.162 1.00 74.62 87 GLY A CA 1
ATOM 681 C C . GLY A 1 87 ? 11.278 5.265 -10.143 1.00 74.62 87 GLY A C 1
ATOM 682 O O . GLY A 1 87 ? 10.770 5.674 -9.097 1.00 74.62 87 GLY A O 1
ATOM 683 N N . ALA A 1 88 ? 12.552 5.516 -10.463 1.00 75.81 88 ALA A N 1
ATOM 684 C CA . ALA A 1 88 ? 13.544 6.064 -9.527 1.00 75.81 88 ALA A CA 1
ATOM 685 C C . ALA A 1 88 ? 13.092 7.341 -8.788 1.00 75.81 88 ALA A C 1
ATOM 687 O O . ALA A 1 88 ? 13.367 7.489 -7.600 1.00 75.81 88 ALA A O 1
ATOM 688 N N . GLY A 1 89 ? 12.363 8.237 -9.464 1.00 78.69 89 GLY A N 1
ATOM 689 C CA . GLY A 1 89 ? 11.836 9.458 -8.849 1.00 78.69 89 GLY A CA 1
ATOM 690 C C . GLY A 1 89 ? 10.800 9.185 -7.755 1.00 78.69 89 GLY A C 1
ATOM 691 O O . GLY A 1 89 ? 10.895 9.741 -6.665 1.00 78.69 89 GLY A O 1
ATOM 692 N N . LEU A 1 90 ? 9.842 8.293 -8.016 1.00 77.06 90 LEU A N 1
ATOM 693 C CA . LEU A 1 90 ? 8.805 7.939 -7.047 1.00 77.06 90 LEU A CA 1
ATOM 694 C C . LEU A 1 90 ? 9.375 7.097 -5.901 1.00 77.06 90 LEU A C 1
ATOM 696 O O . LEU A 1 90 ? 9.042 7.344 -4.746 1.00 77.06 90 LEU A O 1
ATOM 700 N N . ASN A 1 91 ? 10.293 6.173 -6.198 1.00 81.50 91 ASN A N 1
ATOM 701 C CA . ASN A 1 91 ? 10.966 5.394 -5.162 1.00 81.50 91 ASN A CA 1
ATOM 702 C C . ASN A 1 91 ? 11.731 6.305 -4.184 1.00 81.50 91 ASN A C 1
ATOM 704 O O . ASN A 1 91 ? 11.617 6.140 -2.976 1.00 81.50 91 ASN A O 1
ATOM 708 N N . ALA A 1 92 ? 12.438 7.329 -4.676 1.00 83.62 92 ALA A N 1
ATOM 709 C CA . ALA A 1 92 ? 13.132 8.288 -3.812 1.00 83.62 92 ALA A CA 1
ATOM 710 C C . ALA A 1 92 ? 12.177 9.064 -2.885 1.00 83.62 92 ALA A C 1
ATOM 712 O O . ALA A 1 92 ? 12.493 9.277 -1.714 1.00 83.62 92 ALA A O 1
ATOM 713 N N . VAL A 1 93 ? 11.001 9.459 -3.384 1.00 83.06 93 VAL A N 1
ATOM 714 C CA . VAL A 1 93 ? 9.980 10.149 -2.578 1.00 83.06 93 VAL A CA 1
ATOM 715 C C . VAL A 1 93 ? 9.402 9.224 -1.506 1.00 83.06 93 VAL A C 1
ATOM 717 O O . VAL A 1 93 ? 9.309 9.627 -0.349 1.00 83.06 93 VAL A O 1
ATOM 720 N N . LEU A 1 94 ? 9.062 7.981 -1.859 1.00 81.94 94 LEU A N 1
ATOM 721 C CA . LEU A 1 94 ? 8.492 7.013 -0.917 1.00 81.94 94 LEU A CA 1
ATOM 722 C C . LEU A 1 94 ? 9.505 6.596 0.160 1.00 81.94 94 LEU A C 1
ATOM 724 O O . LEU A 1 94 ? 9.155 6.525 1.334 1.00 81.94 94 LEU A O 1
ATOM 728 N N . GLN A 1 95 ? 10.776 6.413 -0.205 1.00 82.75 95 GLN A N 1
ATOM 729 C CA . GLN A 1 95 ? 11.851 6.133 0.755 1.00 82.75 95 GLN A CA 1
ATOM 730 C C . GLN A 1 95 ? 12.084 7.304 1.717 1.00 82.75 95 GLN A C 1
ATOM 732 O O . GLN A 1 95 ? 12.271 7.096 2.915 1.00 82.75 95 GLN A O 1
ATOM 737 N N . LYS A 1 96 ? 12.015 8.548 1.223 1.00 84.69 96 LYS A N 1
ATOM 738 C CA . LYS A 1 96 ? 12.073 9.743 2.077 1.00 84.69 96 LYS A CA 1
ATOM 739 C C . LYS A 1 96 ? 10.885 9.802 3.038 1.00 84.69 96 LYS A C 1
ATOM 741 O O . LYS A 1 96 ? 11.087 10.068 4.217 1.00 84.69 96 LYS A O 1
ATOM 746 N N . ALA A 1 97 ? 9.676 9.504 2.560 1.00 80.00 97 ALA A N 1
ATOM 747 C CA . ALA A 1 97 ? 8.484 9.457 3.402 1.00 80.00 97 ALA A CA 1
ATOM 748 C C . ALA A 1 97 ? 8.602 8.392 4.504 1.00 80.00 97 ALA A C 1
ATOM 750 O O . ALA A 1 97 ? 8.313 8.694 5.657 1.00 80.00 97 ALA A O 1
ATOM 751 N N . ILE A 1 98 ? 9.092 7.187 4.183 1.00 80.88 98 ILE A N 1
ATOM 752 C CA . ILE A 1 98 ? 9.365 6.132 5.176 1.00 80.88 98 ILE A CA 1
ATOM 753 C C . ILE A 1 98 ? 10.359 6.625 6.239 1.00 80.88 98 ILE A C 1
ATOM 755 O O . ILE A 1 98 ? 10.118 6.441 7.429 1.00 80.88 98 ILE A O 1
ATOM 759 N N . ALA A 1 99 ? 11.441 7.296 5.831 1.00 82.31 99 ALA A N 1
ATOM 760 C CA . ALA A 1 99 ? 12.442 7.824 6.759 1.00 82.31 99 ALA A CA 1
ATOM 761 C C . ALA A 1 99 ? 11.897 8.938 7.676 1.00 82.31 99 ALA A C 1
ATOM 763 O O . ALA A 1 99 ? 12.233 8.981 8.857 1.00 82.31 99 ALA A O 1
ATOM 764 N N . GLU A 1 100 ? 11.050 9.832 7.161 1.00 77.25 100 GLU A N 1
ATOM 765 C CA . GLU A 1 100 ? 10.407 10.895 7.955 1.00 77.25 100 GLU A CA 1
ATOM 766 C C . GLU A 1 100 ? 9.369 10.335 8.934 1.00 77.25 100 GLU A C 1
ATOM 768 O O . GLU A 1 100 ? 9.245 10.790 10.069 1.00 77.25 100 GLU A O 1
ATOM 773 N N . ILE A 1 101 ? 8.654 9.298 8.513 1.00 69.19 101 ILE A N 1
ATOM 774 C CA . ILE A 1 101 ? 7.677 8.574 9.321 1.00 69.19 101 ILE A CA 1
ATOM 775 C C . ILE A 1 101 ? 8.319 7.902 10.548 1.00 69.19 101 ILE A C 1
ATOM 777 O O . ILE A 1 101 ? 7.661 7.790 11.592 1.00 69.19 101 ILE A O 1
ATOM 781 N N . ASP A 1 102 ? 9.568 7.452 10.433 1.00 66.75 102 ASP A N 1
ATOM 782 C CA . ASP A 1 102 ? 10.333 6.824 11.518 1.00 66.75 102 ASP A CA 1
ATOM 783 C C . ASP A 1 102 ? 10.827 7.862 12.547 1.00 66.75 102 ASP A C 1
ATOM 785 O O . ASP A 1 102 ? 10.917 7.583 13.741 1.00 66.75 102 ASP A O 1
ATOM 789 N N . GLN A 1 103 ? 11.049 9.109 12.117 1.00 60.31 103 GLN A N 1
ATOM 790 C CA . GLN A 1 103 ? 11.505 10.209 12.981 1.00 60.31 103 GLN A CA 1
ATOM 791 C C . GLN A 1 103 ? 10.421 10.760 13.922 1.00 60.31 103 GLN A C 1
ATOM 793 O O . GLN A 1 103 ? 10.748 11.438 14.892 1.00 60.31 103 GLN A O 1
ATOM 798 N N . CYS A 1 104 ? 9.141 10.454 13.688 1.00 50.06 104 CYS A N 1
ATOM 799 C CA . CYS A 1 104 ? 8.039 10.820 14.589 1.00 50.06 104 CYS A CA 1
ATOM 800 C C . CYS A 1 104 ? 7.741 9.773 15.681 1.00 50.06 104 CYS A C 1
ATOM 802 O O . CYS A 1 104 ? 6.754 9.925 16.396 1.00 50.06 104 CYS A O 1
ATOM 804 N N . ALA A 1 105 ? 8.533 8.701 15.794 1.00 51.56 105 ALA A N 1
ATOM 805 C CA . ALA A 1 105 ? 8.388 7.690 16.849 1.00 51.56 105 ALA A CA 1
ATOM 806 C C . ALA A 1 105 ? 9.277 7.948 18.091 1.00 51.56 105 ALA A C 1
ATOM 808 O O . ALA A 1 105 ? 9.377 7.071 18.949 1.00 51.56 105 ALA A O 1
ATOM 809 N N . GLY A 1 106 ? 9.924 9.119 18.168 1.00 41.94 106 GLY A N 1
ATOM 810 C CA . GLY A 1 106 ? 10.739 9.572 19.304 1.00 41.94 106 GLY A CA 1
ATOM 811 C C . GLY A 1 106 ? 9.971 10.429 20.300 1.00 41.94 106 GLY A C 1
ATOM 812 O O . GLY A 1 106 ? 9.160 11.268 19.846 1.00 41.94 106 GLY A O 1
#

Radius of gyration: 17.61 Å; Cα contacts (8 Å, |Δi|>4): 116; chains: 1; bounding box: 40×46×34 Å

Organism: NCBI:txid1045775

pLDDT: mean 75.78, std 16.97, range [31.92, 94.38]

Foldseek 3Di:
DDDDDFDWDDPPPDIDTPPADDVLRQDAAACVQVVPPANEVVSVVLLVQQEQPFAPDDSPHSNQVNVSPRHNYLVSLVVSLVRGDYDPVVNVVSVVVNVVVVVVVD